Protein AF-A0A973SI09-F1 (afdb_monomer)

Sequence (61 aa):
MPKPSLSEARLYLCTDGRRDRGDLAEFLDSVLAAGVDIIQLREKGLEAREELALLEVFRDA

pLDDT: mean 95.1, std 7.28, range [53.69, 98.62]

Solvent-accessible surface area (backbone atoms only — not comparable to full-atom values): 3916 Å² total; per-residue (Å²): 130,84,80,81,55,79,88,72,54,84,36,77,46,78,40,56,78,43,70,96,74,70,45,48,61,66,48,49,48,52,43,48,75,72,62,45,63,41,78,40,86,58,60,88,88,66,48,72,72,59,47,51,58,51,50,52,51,65,69,75,98

Radius of gyration: 12.35 Å; Cα contacts (8 Å, |Δi|>4): 49; chains: 1; bounding box: 26×21×36 Å

Secondary structure (DSSP, 8-state):
-PPPPGGG---EEEE---TTTT-HHHHHHHHHHTT--EEEE--TT--HHHHHHHHHHHHH-

Nearest PDB structures (foldseek):
  3o63-assembly2_B-3  TM=9.202E-01  e=6.604E-05  Mycobacterium tuberculosis
  8t7t-assembly1_B  TM=4.083E-01  e=1.627E+00  Homo sapiens
  1cvr-assembly1_A  TM=4.167E-01  e=1.745E+00  Porphyromonas gingivalis
  2p1r-assembly2_D  TM=3.525E-01  e=2.006E+00  Salmonella enterica subsp. enterica serovar Typhimurium str. LT2
  8uh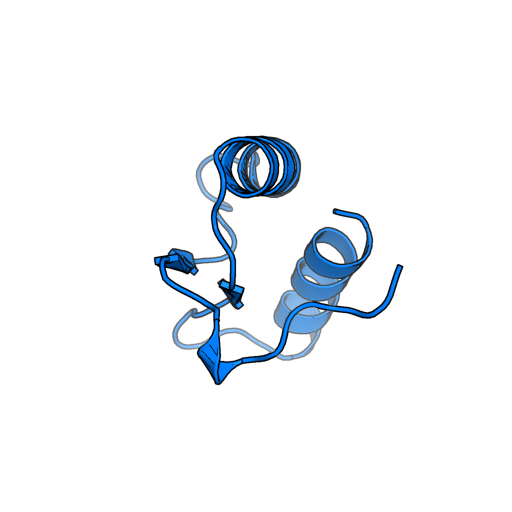w-assembly1_F  TM=4.152E-01  e=3.049E+00  Acetivibrio thermocellus DSM 1313

Mean predicted aligned error: 2.95 Å

Structure (mmCIF, N/CA/C/O backbone):
data_AF-A0A973SI09-F1
#
_entry.id   AF-A0A973SI09-F1
#
loop_
_atom_site.group_PDB
_atom_site.id
_atom_site.type_symbol
_atom_site.label_atom_id
_atom_site.label_alt_id
_atom_site.label_comp_id
_atom_site.label_asym_id
_atom_site.label_entity_id
_atom_site.label_seq_id
_atom_site.pdbx_PDB_ins_code
_atom_site.Cartn_x
_atom_site.Cartn_y
_atom_site.Cartn_z
_atom_site.occupancy
_atom_site.B_iso_or_equiv
_atom_site.auth_seq_id
_atom_site.auth_comp_id
_atom_site.auth_asym_id
_atom_site.auth_atom_id
_atom_site.pdbx_PDB_model_num
ATOM 1 N N . MET A 1 1 ? 0.819 8.279 19.532 1.00 53.69 1 MET A N 1
ATOM 2 C CA . MET A 1 1 ? -0.278 7.337 19.848 1.00 53.69 1 MET A CA 1
ATOM 3 C C . MET A 1 1 ? 0.223 5.924 19.591 1.00 53.69 1 MET A C 1
ATOM 5 O O . MET A 1 1 ? 1.006 5.770 18.658 1.00 53.69 1 MET A O 1
ATOM 9 N N . PRO A 1 2 ? -0.134 4.922 20.408 1.00 70.50 2 PRO A N 1
ATOM 10 C CA . PRO A 1 2 ? 0.164 3.530 20.077 1.00 70.50 2 PRO A CA 1
ATOM 11 C C . PRO A 1 2 ? -0.512 3.167 18.747 1.00 70.50 2 PRO A C 1
ATOM 13 O O . PRO A 1 2 ? -1.620 3.631 18.479 1.00 70.50 2 PRO A O 1
ATOM 16 N N . 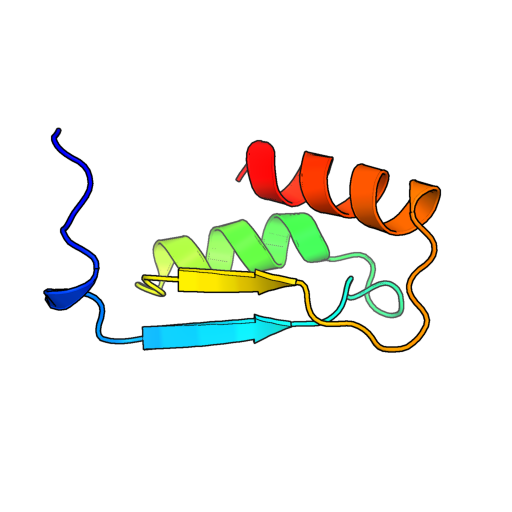LYS A 1 3 ? 0.168 2.382 17.904 1.00 73.62 3 LYS A N 1
ATOM 17 C CA . LYS A 1 3 ? -0.448 1.834 16.689 1.00 73.62 3 LYS A CA 1
ATOM 18 C C . LYS A 1 3 ? -1.618 0.930 17.107 1.00 73.62 3 LYS A C 1
ATOM 20 O O . LYS A 1 3 ? -1.420 0.147 18.042 1.00 73.62 3 LYS A O 1
ATOM 25 N N . PRO A 1 4 ? -2.798 1.040 16.470 1.00 83.56 4 PRO A N 1
ATOM 26 C CA . PRO A 1 4 ? -3.907 0.135 16.743 1.00 83.56 4 PRO A CA 1
ATOM 27 C C . PRO A 1 4 ? -3.460 -1.316 16.543 1.00 83.56 4 PRO A C 1
ATOM 29 O O . PRO A 1 4 ? -2.581 -1.614 15.726 1.00 83.56 4 PRO A O 1
ATOM 32 N N . SER A 1 5 ? -4.020 -2.214 17.346 1.00 92.25 5 SER A N 1
ATOM 33 C CA . SER A 1 5 ? -3.700 -3.635 17.259 1.00 92.25 5 SER A CA 1
ATOM 34 C C . SER A 1 5 ? -4.231 -4.218 15.952 1.00 92.25 5 SER A C 1
ATOM 36 O O . SER A 1 5 ? -5.260 -3.791 15.434 1.00 92.25 5 SER A O 1
ATOM 38 N N . LEU A 1 6 ? -3.575 -5.261 15.440 1.00 93.94 6 LEU A N 1
ATOM 39 C CA . LEU A 1 6 ? -4.054 -5.946 14.238 1.00 93.94 6 LEU A CA 1
ATOM 40 C C . LEU A 1 6 ? -5.479 -6.507 14.414 1.00 93.94 6 LEU A C 1
ATOM 42 O O . LEU A 1 6 ? -6.237 -6.569 13.455 1.00 93.94 6 LEU A O 1
ATOM 46 N N . SER A 1 7 ? -5.861 -6.877 15.639 1.00 95.62 7 SER A N 1
ATOM 47 C CA . SER A 1 7 ? -7.213 -7.337 15.979 1.00 95.62 7 SER A CA 1
ATOM 48 C C . SER A 1 7 ? -8.296 -6.261 15.867 1.00 95.62 7 SER A C 1
ATOM 50 O O . SER A 1 7 ? -9.473 -6.606 15.811 1.00 95.62 7 SER A O 1
ATOM 52 N N . GLU A 1 8 ? -7.924 -4.981 15.855 1.00 95.19 8 GLU A N 1
ATOM 53 C CA . GLU A 1 8 ? -8.861 -3.864 15.694 1.00 95.19 8 GLU A CA 1
ATOM 54 C C . GLU A 1 8 ? -9.052 -3.466 14.227 1.00 95.19 8 GLU A C 1
ATOM 56 O O . GLU A 1 8 ? -9.992 -2.731 13.933 1.00 95.19 8 GLU A O 1
ATOM 61 N N . ALA A 1 9 ? -8.211 -3.960 13.310 1.00 95.94 9 ALA A N 1
ATOM 62 C CA . ALA A 1 9 ? -8.329 -3.671 11.886 1.00 95.94 9 ALA A CA 1
AT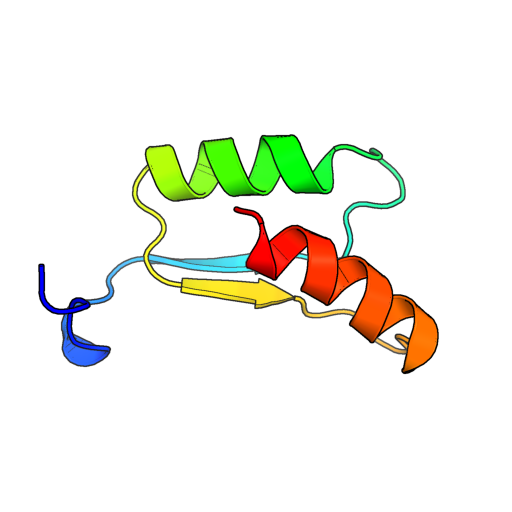OM 63 C C . ALA A 1 9 ? -9.634 -4.248 11.316 1.00 95.94 9 ALA A C 1
ATOM 65 O O . ALA A 1 9 ? -9.963 -5.422 11.506 1.00 95.94 9 ALA A O 1
ATOM 66 N N . ARG A 1 10 ? -10.379 -3.418 10.588 1.00 96.31 10 ARG A N 1
ATOM 67 C CA . ARG A 1 10 ? -11.686 -3.745 10.004 1.00 96.31 10 ARG A CA 1
ATOM 68 C C . ARG A 1 10 ? -11.650 -3.760 8.485 1.00 96.31 10 ARG A C 1
ATOM 70 O O . ARG A 1 10 ? -12.450 -4.477 7.883 1.00 96.31 10 ARG A O 1
ATOM 77 N N . LEU A 1 11 ? -10.749 -2.994 7.872 1.00 97.44 11 LEU A N 1
ATOM 78 C CA . LEU A 1 11 ? -10.640 -2.868 6.427 1.00 97.44 11 LEU A CA 1
ATOM 79 C C . LEU A 1 11 ? -9.206 -3.114 5.946 1.00 97.44 11 LEU A C 1
ATOM 81 O O . LEU A 1 11 ? -8.297 -2.322 6.180 1.00 97.44 11 LEU A O 1
ATOM 85 N N . TYR A 1 12 ? -9.038 -4.224 5.229 1.00 97.75 12 TYR A N 1
ATOM 86 C CA . TYR A 1 12 ? -7.805 -4.604 4.548 1.00 97.75 12 TYR A CA 1
ATOM 87 C C . TYR A 1 12 ? -7.961 -4.347 3.048 1.00 97.75 12 TYR A C 1
ATOM 89 O O . TYR A 1 12 ? -8.894 -4.858 2.425 1.00 97.75 12 TYR A O 1
ATOM 97 N N . LEU A 1 13 ? -7.013 -3.627 2.454 1.00 98.44 13 LEU A N 1
ATOM 98 C CA . LEU A 1 13 ? -6.948 -3.364 1.021 1.00 98.44 13 LEU A CA 1
ATOM 99 C C . LEU A 1 13 ? -5.706 -3.998 0.382 1.00 98.44 13 LEU A C 1
ATOM 101 O O . LEU A 1 13 ? -4.583 -3.786 0.828 1.00 98.44 13 LEU A O 1
ATOM 105 N N . CYS A 1 14 ? -5.896 -4.726 -0.715 1.00 98.25 14 CYS A N 1
ATOM 106 C CA . CYS A 1 14 ? -4.799 -5.144 -1.587 1.00 98.25 14 CYS A CA 1
ATOM 107 C C . CYS A 1 14 ? -4.795 -4.287 -2.852 1.00 98.25 14 CYS A C 1
ATOM 109 O O . CYS A 1 14 ? -5.842 -4.117 -3.477 1.00 98.25 14 CYS A O 1
ATOM 111 N N . THR A 1 15 ? -3.620 -3.815 -3.260 1.00 98.06 15 THR A N 1
ATOM 112 C CA . THR A 1 15 ? -3.420 -3.087 -4.520 1.00 98.06 15 THR A CA 1
ATOM 113 C C . THR A 1 15 ? -2.146 -3.560 -5.216 1.00 98.06 15 THR A C 1
ATOM 115 O O . THR A 1 15 ? -1.223 -4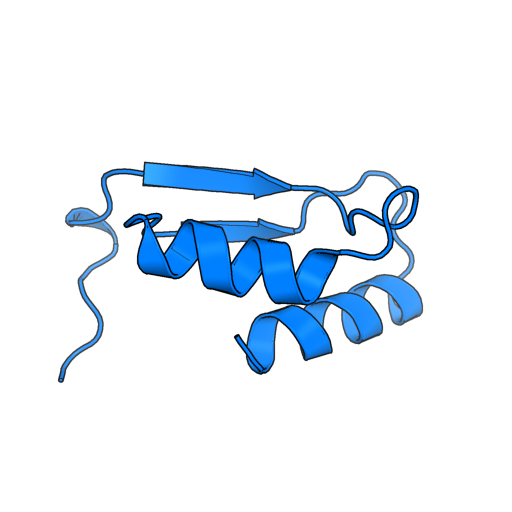.057 -4.570 1.00 98.06 15 THR A O 1
ATOM 118 N N . ASP A 1 16 ? -2.093 -3.407 -6.535 1.00 97.44 16 ASP A N 1
ATOM 119 C CA . ASP A 1 16 ? -0.840 -3.454 -7.289 1.00 97.44 16 ASP A CA 1
ATOM 120 C C . ASP A 1 16 ? -0.098 -2.109 -7.176 1.00 97.44 16 ASP A C 1
ATOM 122 O O . ASP A 1 16 ? -0.549 -1.193 -6.477 1.00 97.44 16 ASP A O 1
ATOM 126 N N . GLY A 1 17 ? 1.035 -1.972 -7.871 1.00 97.56 17 GLY A N 1
ATOM 127 C CA . GLY A 1 17 ? 1.788 -0.716 -7.908 1.00 97.56 17 GLY A CA 1
ATOM 128 C C . GLY A 1 17 ? 1.112 0.427 -8.678 1.00 97.56 17 GLY A C 1
ATOM 129 O O . GLY A 1 17 ? 1.737 1.471 -8.851 1.00 97.56 17 GLY A O 1
ATOM 130 N N . ARG A 1 18 ? -0.115 0.234 -9.190 1.00 97.12 18 ARG A N 1
ATOM 131 C CA . ARG A 1 18 ? -0.921 1.221 -9.931 1.00 97.12 18 ARG A CA 1
ATOM 132 C C . ARG A 1 18 ? -0.175 1.927 -11.069 1.00 97.12 18 ARG A C 1
ATOM 134 O O . ARG A 1 18 ? -0.474 3.073 -11.400 1.00 97.12 18 ARG A O 1
ATOM 141 N N . ARG A 1 19 ? 0.792 1.251 -11.698 1.00 93.81 19 ARG A N 1
ATOM 142 C CA . ARG A 1 19 ? 1.705 1.856 -12.689 1.00 93.81 19 ARG A CA 1
ATOM 143 C C . ARG A 1 19 ? 0.986 2.389 -13.924 1.00 93.81 19 ARG A C 1
ATOM 145 O O . ARG A 1 19 ? 1.357 3.445 -14.420 1.00 93.81 19 ARG A O 1
ATOM 152 N N . ASP A 1 20 ? -0.090 1.727 -14.341 1.00 95.62 20 ASP A N 1
ATOM 153 C CA . ASP A 1 20 ? -0.921 2.167 -15.468 1.00 95.62 20 ASP A CA 1
ATOM 154 C C . ASP A 1 20 ? -1.592 3.528 -15.223 1.00 95.62 20 ASP A C 1
ATOM 156 O O . ASP A 1 20 ? -1.930 4.235 -16.170 1.00 95.62 20 ASP A O 1
ATOM 160 N N . ARG A 1 21 ? -1.804 3.894 -13.951 1.00 96.94 21 ARG A N 1
ATOM 161 C CA . ARG A 1 21 ? -2.417 5.165 -13.539 1.00 96.94 21 ARG A CA 1
ATOM 162 C C . ARG A 1 21 ? -1.389 6.178 -13.044 1.00 96.94 21 ARG A C 1
ATOM 164 O O . ARG A 1 21 ? -1.621 7.373 -13.175 1.00 96.94 21 ARG A O 1
ATOM 171 N N . GLY A 1 22 ? -0.271 5.711 -12.487 1.00 96.94 22 GLY A N 1
ATOM 172 C CA . GLY A 1 22 ? 0.787 6.563 -11.943 1.00 96.94 22 GLY A CA 1
ATOM 173 C C . GLY A 1 22 ? 0.380 7.323 -10.677 1.00 96.94 22 GLY A C 1
ATOM 174 O O . GLY A 1 22 ? 1.007 8.324 -10.350 1.00 96.94 22 GLY A O 1
ATOM 175 N N . ASP A 1 23 ? -0.657 6.867 -9.972 1.00 98.25 23 ASP A N 1
ATOM 176 C CA . ASP A 1 23 ? -1.321 7.592 -8.880 1.00 98.25 23 ASP A CA 1
ATOM 177 C C . ASP A 1 23 ? -1.169 6.901 -7.512 1.00 98.25 23 ASP A C 1
ATOM 179 O O . ASP A 1 23 ? -1.971 7.128 -6.611 1.00 98.25 23 ASP A O 1
ATOM 183 N N . LEU A 1 24 ? -0.162 6.034 -7.340 1.00 98.25 24 LEU A N 1
ATOM 184 C CA . LEU A 1 24 ? -0.017 5.224 -6.125 1.00 98.25 24 LEU A CA 1
ATOM 185 C C . LEU A 1 24 ? 0.050 6.071 -4.844 1.00 98.25 24 LEU A C 1
ATOM 187 O O . LEU A 1 24 ? -0.644 5.744 -3.892 1.00 98.25 24 LEU A O 1
ATOM 191 N N . ALA A 1 25 ? 0.835 7.151 -4.824 1.00 98.19 25 ALA A N 1
ATOM 192 C CA . ALA A 1 25 ? 0.975 8.001 -3.637 1.00 98.19 25 ALA A CA 1
ATOM 193 C C . ALA A 1 25 ? -0.363 8.646 -3.229 1.00 98.19 25 ALA A C 1
ATOM 195 O O . ALA A 1 25 ? -0.845 8.427 -2.123 1.00 98.19 25 ALA A O 1
ATOM 196 N N . GLU A 1 26 ? -1.021 9.343 -4.162 1.00 98.50 26 GLU A N 1
ATOM 197 C CA . GLU A 1 26 ? -2.330 9.972 -3.931 1.00 98.50 26 GLU A CA 1
ATOM 198 C C . GLU A 1 26 ? -3.402 8.942 -3.541 1.00 98.50 26 GLU A C 1
ATOM 200 O O . GLU A 1 26 ? -4.268 9.205 -2.701 1.00 98.50 26 GLU A O 1
ATOM 205 N N . PHE A 1 27 ? -3.338 7.744 -4.127 1.00 98.62 27 PHE A N 1
ATOM 206 C CA . PHE A 1 27 ? -4.221 6.643 -3.774 1.00 98.62 27 PHE A CA 1
ATOM 207 C C . PHE A 1 27 ? -4.026 6.196 -2.324 1.00 98.62 27 PHE A C 1
ATOM 209 O O . PHE A 1 27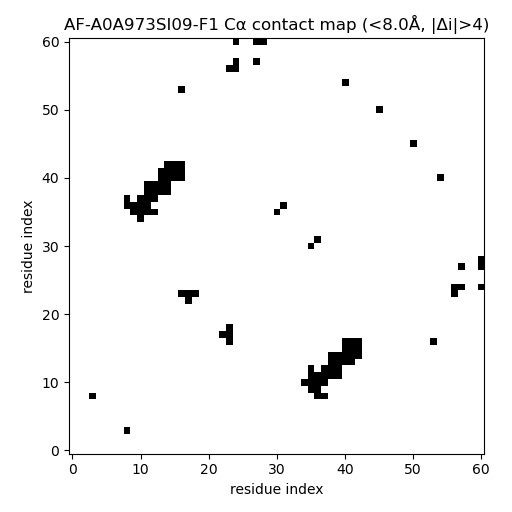 ? -5.023 6.050 -1.619 1.00 98.62 27 PHE A O 1
ATOM 216 N N . LEU A 1 28 ? -2.781 5.988 -1.880 1.00 98.56 28 LEU A N 1
A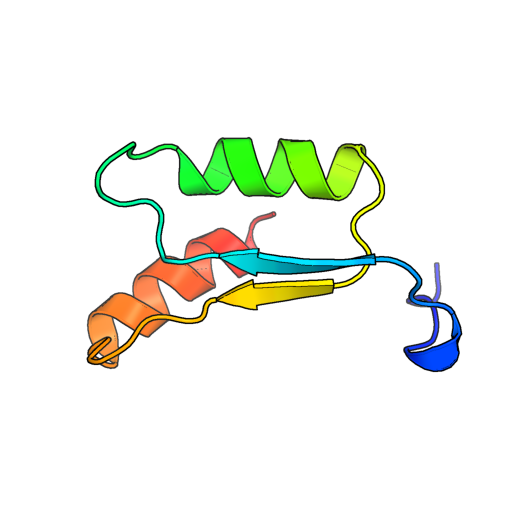TOM 217 C CA . LEU A 1 28 ? -2.477 5.582 -0.504 1.00 98.56 28 LEU A CA 1
ATOM 218 C C . LEU A 1 28 ? -2.971 6.630 0.498 1.00 98.56 28 LEU A C 1
ATOM 220 O O . LEU A 1 28 ? -3.708 6.273 1.419 1.00 98.56 28 LEU A O 1
ATOM 224 N N . ASP A 1 29 ? -2.678 7.909 0.254 1.00 98.12 29 ASP A N 1
ATOM 225 C CA . ASP A 1 29 ? -3.162 9.020 1.082 1.00 98.12 29 ASP A CA 1
ATOM 226 C C . ASP A 1 29 ? -4.693 9.007 1.189 1.00 98.12 29 ASP A C 1
ATOM 228 O O . ASP A 1 29 ? -5.268 9.095 2.278 1.00 98.12 29 ASP A O 1
ATOM 232 N N . SER A 1 30 ? -5.370 8.838 0.051 1.00 98.31 30 SER A N 1
ATOM 233 C CA . SER A 1 30 ? -6.831 8.848 -0.025 1.00 98.31 30 SER A CA 1
ATOM 234 C C . SER A 1 30 ? -7.465 7.687 0.739 1.00 98.31 30 SER A C 1
ATOM 236 O O . SER A 1 30 ? -8.4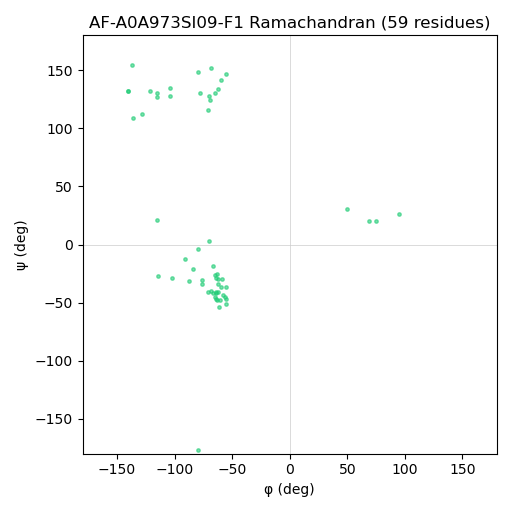43 7.882 1.464 1.00 98.31 30 SER A O 1
ATOM 238 N N . VAL A 1 31 ? -6.941 6.467 0.586 1.00 98.06 31 VAL A N 1
ATOM 239 C CA . VAL A 1 31 ? -7.538 5.283 1.220 1.00 98.06 31 VAL A CA 1
ATOM 240 C C . VAL A 1 31 ? -7.224 5.205 2.715 1.00 98.06 31 VAL A C 1
ATOM 242 O O . VAL A 1 31 ? -8.092 4.789 3.485 1.00 98.06 31 VAL A O 1
ATOM 245 N N . LEU A 1 32 ? -6.042 5.659 3.147 1.00 95.62 32 LEU A N 1
ATOM 246 C CA . LEU A 1 32 ? -5.710 5.796 4.568 1.00 95.62 32 LEU A CA 1
ATOM 247 C C . LEU A 1 32 ? -6.615 6.837 5.234 1.00 95.62 32 LEU A C 1
ATOM 249 O O . LEU A 1 32 ? -7.225 6.551 6.265 1.00 95.62 32 LEU A O 1
ATOM 253 N N . ALA A 1 33 ? -6.789 8.009 4.611 1.00 96.81 33 ALA A N 1
ATOM 254 C CA . ALA A 1 33 ? -7.698 9.044 5.104 1.00 96.81 33 ALA A CA 1
ATOM 255 C C . ALA A 1 33 ? -9.167 8.578 5.143 1.00 96.81 33 ALA A C 1
ATOM 257 O O . ALA A 1 33 ? -9.938 9.023 5.994 1.00 96.81 33 ALA A O 1
ATOM 258 N N . ALA A 1 34 ? -9.555 7.661 4.253 1.00 97.44 34 ALA A N 1
ATOM 259 C CA . ALA A 1 34 ? -10.886 7.058 4.224 1.00 97.44 34 ALA A CA 1
ATOM 260 C C . ALA A 1 34 ? -11.090 5.927 5.257 1.00 97.44 34 ALA A C 1
ATOM 262 O O . ALA A 1 34 ? -12.207 5.418 5.374 1.00 97.44 34 ALA A O 1
ATOM 263 N N . GLY A 1 35 ? -10.055 5.545 6.016 1.00 95.94 35 GLY A N 1
ATOM 264 C CA . GLY A 1 35 ? -10.152 4.562 7.099 1.00 95.94 35 GLY A CA 1
ATOM 265 C C . GLY A 1 35 ? -9.790 3.126 6.714 1.00 95.94 35 GLY A C 1
ATOM 266 O O . GLY A 1 35 ? -10.289 2.191 7.337 1.00 95.94 35 GLY A O 1
ATOM 267 N N . VAL A 1 36 ? -8.953 2.921 5.691 1.00 97.69 36 VAL A N 1
ATOM 268 C CA . VAL A 1 36 ? -8.296 1.621 5.490 1.00 97.69 36 VAL A CA 1
ATOM 269 C C . VAL A 1 36 ? -7.260 1.401 6.590 1.00 97.69 36 VAL A C 1
ATOM 271 O O . VAL A 1 36 ? -6.383 2.234 6.798 1.00 97.69 36 VAL A O 1
ATOM 274 N N . ASP A 1 37 ? -7.338 0.258 7.270 1.00 96.00 37 ASP A N 1
ATOM 275 C CA . ASP A 1 37 ? -6.457 -0.062 8.398 1.00 96.00 37 ASP A CA 1
ATOM 276 C C . ASP A 1 37 ? -5.150 -0.734 7.950 1.00 96.00 37 ASP A C 1
ATOM 278 O O . ASP A 1 37 ? -4.115 -0.600 8.603 1.00 96.00 37 ASP A O 1
ATOM 282 N N . ILE A 1 38 ? -5.198 -1.506 6.858 1.00 96.50 38 ILE A N 1
ATOM 283 C CA . ILE A 1 38 ? -4.060 -2.272 6.334 1.00 96.50 38 ILE A CA 1
ATOM 284 C C . ILE A 1 38 ? -4.059 -2.198 4.814 1.00 96.50 38 ILE A C 1
ATOM 286 O O . ILE A 1 38 ? -5.070 -2.495 4.177 1.00 96.50 38 ILE A O 1
ATOM 290 N N . ILE A 1 39 ? -2.900 -1.892 4.236 1.00 97.75 39 ILE A N 1
ATOM 291 C CA . ILE A 1 39 ? -2.688 -1.918 2.791 1.00 97.75 39 ILE A CA 1
ATOM 292 C C . ILE A 1 39 ? -1.564 -2.897 2.478 1.00 97.75 39 ILE A C 1
ATOM 294 O O . ILE A 1 39 ? -0.499 -2.855 3.092 1.00 97.75 39 ILE A O 1
ATOM 298 N N . GLN A 1 40 ? -1.794 -3.773 1.506 1.00 97.88 40 GLN A N 1
ATOM 299 C CA . GLN A 1 40 ? -0.779 -4.669 0.970 1.00 97.88 40 GLN A CA 1
ATOM 300 C C . GLN A 1 40 ? -0.503 -4.348 -0.490 1.00 97.88 40 GLN A C 1
ATOM 302 O O . GLN A 1 40 ? -1.413 -4.374 -1.325 1.00 97.88 40 GLN A O 1
ATOM 307 N N . LEU A 1 41 ? 0.779 -4.147 -0.794 1.00 97.94 41 LEU A N 1
ATOM 308 C CA . LEU A 1 41 ? 1.288 -4.269 -2.148 1.00 97.94 41 LEU A CA 1
ATOM 309 C C . LEU A 1 41 ? 1.285 -5.748 -2.540 1.00 97.94 41 LEU A C 1
ATOM 311 O O . LEU A 1 41 ? 1.980 -6.564 -1.934 1.00 97.94 41 LEU A O 1
ATOM 315 N N . ARG A 1 42 ? 0.485 -6.103 -3.545 1.00 97.62 42 ARG A N 1
ATOM 316 C CA . ARG A 1 42 ? 0.433 -7.462 -4.081 1.00 97.62 42 ARG A CA 1
ATOM 317 C C . ARG A 1 42 ? 0.423 -7.431 -5.592 1.00 97.62 42 ARG A C 1
ATOM 319 O O . ARG A 1 42 ? -0.603 -7.173 -6.217 1.00 97.62 42 ARG A O 1
ATOM 326 N N . GLU A 1 43 ? 1.537 -7.854 -6.165 1.00 96.38 43 GLU A N 1
ATOM 327 C CA . GLU A 1 43 ? 1.685 -7.931 -7.604 1.00 96.38 43 GLU A CA 1
ATOM 328 C C . GLU A 1 43 ? 2.449 -9.190 -8.017 1.00 96.38 43 GLU A C 1
ATOM 330 O O . GLU A 1 43 ? 3.463 -9.557 -7.426 1.00 96.38 43 GLU A O 1
ATOM 335 N N . LYS A 1 44 ? 1.912 -9.915 -9.001 1.00 95.50 44 LYS A N 1
ATOM 336 C CA . LYS A 1 44 ? 2.520 -11.166 -9.464 1.00 95.50 44 LYS A CA 1
ATOM 337 C C . LYS A 1 44 ? 3.703 -10.853 -10.373 1.00 95.50 44 LYS A C 1
ATOM 339 O O . LYS A 1 44 ? 3.533 -10.128 -11.342 1.00 95.50 44 LYS A O 1
ATOM 344 N N . GLY A 1 45 ? 4.843 -11.488 -10.112 1.00 94.88 45 GLY A N 1
ATOM 345 C CA . GLY A 1 45 ? 6.048 -11.307 -10.928 1.00 94.88 45 GLY A CA 1
ATOM 346 C C . GLY A 1 45 ? 6.757 -9.976 -10.685 1.00 94.88 45 GLY A C 1
ATOM 347 O O . GLY A 1 45 ? 7.500 -9.536 -11.550 1.00 94.88 45 GLY A O 1
ATOM 348 N N . LEU A 1 46 ? 6.506 -9.334 -9.540 1.00 95.44 46 LEU A N 1
ATOM 349 C CA . LEU A 1 46 ? 7.192 -8.109 -9.155 1.00 95.44 46 LEU A CA 1
ATOM 350 C C . LEU A 1 46 ? 8.661 -8.413 -8.835 1.00 95.44 46 LEU A C 1
ATOM 352 O O . LEU A 1 46 ? 8.953 -9.266 -7.995 1.00 95.44 46 LEU A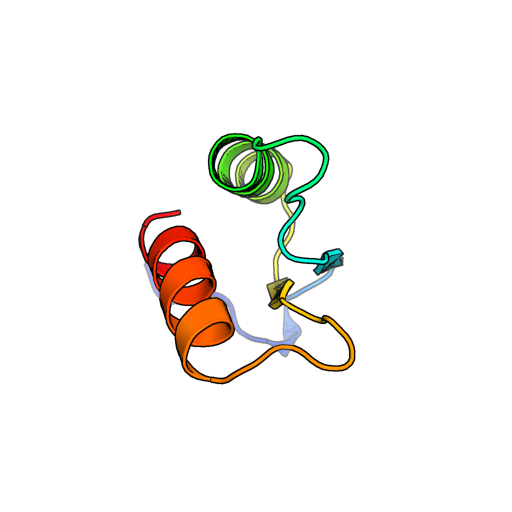 O 1
ATOM 356 N N . GLU A 1 47 ? 9.576 -7.723 -9.510 1.00 96.94 47 GLU A N 1
ATOM 357 C CA . GLU A 1 47 ? 11.012 -7.869 -9.278 1.00 96.94 47 GLU A CA 1
ATOM 358 C C . GLU A 1 47 ? 11.452 -7.081 -8.041 1.00 96.94 47 GLU A C 1
ATOM 360 O O . GLU A 1 47 ? 10.940 -5.998 -7.764 1.00 96.94 47 GLU A O 1
ATOM 365 N N . ALA A 1 48 ? 12.471 -7.568 -7.327 1.00 96.50 48 ALA A N 1
ATOM 366 C CA . ALA A 1 48 ? 12.878 -7.003 -6.034 1.00 96.50 48 ALA A CA 1
ATOM 367 C C . ALA A 1 48 ? 13.204 -5.497 -6.084 1.00 96.50 48 ALA A C 1
ATOM 369 O O . ALA A 1 48 ? 12.906 -4.755 -5.153 1.00 96.50 48 ALA A O 1
ATOM 370 N N . ARG A 1 49 ? 13.815 -5.014 -7.175 1.00 97.31 49 ARG A N 1
ATOM 371 C CA . ARG A 1 49 ? 14.113 -3.580 -7.342 1.00 97.31 49 ARG A CA 1
ATOM 372 C C . ARG A 1 49 ? 12.838 -2.747 -7.480 1.00 97.31 49 ARG A C 1
ATOM 374 O O . ARG A 1 49 ? 12.771 -1.650 -6.935 1.00 97.31 49 ARG A O 1
ATOM 381 N N . GLU A 1 50 ? 11.871 -3.249 -8.236 1.00 96.62 50 GLU A N 1
ATOM 382 C CA . GLU A 1 50 ? 10.594 -2.573 -8.466 1.00 96.62 50 GLU A CA 1
ATOM 383 C C . GLU A 1 50 ? 9.746 -2.597 -7.197 1.00 96.62 50 GLU A C 1
ATOM 385 O O . GLU A 1 50 ? 9.182 -1.574 -6.818 1.00 96.62 50 GLU A O 1
ATOM 390 N N . GLU A 1 51 ? 9.741 -3.731 -6.492 1.00 97.25 51 GLU A N 1
ATOM 391 C CA . GLU A 1 51 ? 9.128 -3.862 -5.174 1.00 97.25 51 GLU A CA 1
ATOM 392 C C . GLU A 1 51 ? 9.694 -2.833 -4.199 1.00 97.25 51 GLU A C 1
ATOM 394 O O . GLU A 1 51 ? 8.926 -2.079 -3.611 1.00 97.25 51 GLU A O 1
ATOM 399 N N . LEU A 1 52 ? 11.021 -2.730 -4.077 1.00 97.69 52 LEU A N 1
ATOM 400 C CA . LEU A 1 52 ? 11.646 -1.745 -3.196 1.00 97.69 52 LEU A CA 1
ATOM 401 C C . LEU A 1 52 ? 11.230 -0.313 -3.542 1.00 97.69 52 LEU A C 1
ATOM 403 O O . LEU A 1 52 ? 10.901 0.438 -2.631 1.00 97.69 52 LEU A O 1
ATOM 407 N N . ALA A 1 53 ? 11.191 0.048 -4.828 1.00 97.12 53 ALA A N 1
ATOM 408 C CA . ALA A 1 53 ? 10.770 1.381 -5.261 1.00 97.12 53 ALA A CA 1
ATOM 409 C C . ALA A 1 53 ? 9.309 1.685 -4.881 1.00 97.12 53 ALA A C 1
ATOM 411 O O . ALA A 1 53 ? 9.007 2.781 -4.416 1.00 97.12 53 ALA A O 1
ATOM 412 N N . LEU A 1 54 ? 8.403 0.714 -5.029 1.00 98.06 54 LEU A N 1
ATOM 413 C CA . LEU A 1 54 ? 7.011 0.866 -4.598 1.00 98.06 54 LEU A CA 1
ATOM 414 C C . LEU A 1 54 ? 6.906 0.940 -3.070 1.00 98.06 54 LEU A C 1
ATOM 416 O O . LEU A 1 54 ? 6.149 1.753 -2.549 1.00 98.06 54 LEU A O 1
ATOM 420 N N . LEU A 1 55 ? 7.687 0.138 -2.344 1.00 97.69 55 LEU A N 1
ATOM 421 C CA . LEU A 1 55 ? 7.716 0.155 -0.881 1.00 97.69 55 LEU A CA 1
ATOM 422 C C . LEU A 1 55 ? 8.240 1.479 -0.310 1.00 97.69 55 LEU A C 1
ATOM 424 O O . LEU A 1 55 ? 7.857 1.841 0.800 1.00 97.69 55 LEU A O 1
ATOM 428 N N . GLU A 1 56 ? 9.069 2.223 -1.048 1.00 98.19 56 GLU A N 1
ATOM 429 C CA . GLU A 1 56 ? 9.436 3.588 -0.653 1.00 98.19 56 GLU A CA 1
ATOM 430 C C . GLU A 1 56 ? 8.216 4.513 -0.645 1.00 98.19 56 GLU A C 1
ATOM 432 O O . GLU A 1 56 ? 8.026 5.243 0.320 1.00 98.19 56 GLU A O 1
ATOM 437 N N . VAL A 1 57 ? 7.336 4.404 -1.647 1.00 97.94 57 VAL A N 1
ATOM 438 C CA . VAL A 1 57 ? 6.076 5.166 -1.691 1.00 97.94 57 VAL A CA 1
ATOM 439 C C . VAL A 1 57 ? 5.148 4.765 -0.539 1.00 97.94 57 VAL A C 1
ATOM 441 O O . VAL A 1 57 ? 4.562 5.625 0.105 1.00 97.94 57 VAL A O 1
ATOM 444 N N . PHE A 1 58 ? 5.056 3.467 -0.226 1.00 97.56 58 PHE A N 1
ATOM 445 C CA . PHE A 1 58 ? 4.276 2.973 0.920 1.00 97.56 58 PHE A CA 1
ATOM 446 C C . PHE A 1 58 ? 4.804 3.447 2.275 1.00 97.56 58 PHE A C 1
ATOM 448 O O . PHE A 1 58 ? 4.043 3.500 3.234 1.00 97.56 58 PHE A O 1
ATOM 455 N N . ARG A 1 59 ? 6.107 3.710 2.384 1.00 96.62 59 ARG A N 1
ATOM 456 C CA . ARG A 1 59 ? 6.732 4.195 3.618 1.00 96.62 59 ARG A CA 1
ATOM 457 C C . ARG A 1 59 ? 6.454 5.679 3.855 1.00 96.62 59 ARG A C 1
ATOM 459 O O . ARG A 1 59 ? 6.459 6.096 5.011 1.00 96.62 59 ARG A O 1
ATOM 466 N N . ASP A 1 60 ? 6.290 6.446 2.782 1.00 95.81 60 ASP A N 1
ATOM 467 C CA . ASP A 1 60 ? 6.117 7.897 2.838 1.00 95.81 60 ASP A CA 1
ATOM 468 C C . ASP A 1 60 ? 4.655 8.318 3.093 1.00 95.81 60 ASP A C 1
ATOM 470 O O . ASP A 1 60 ? 4.437 9.429 3.578 1.00 95.81 60 ASP A O 1
ATOM 474 N N . ALA A 1 61 ? 3.689 7.436 2.802 1.00 89.62 61 ALA A N 1
ATOM 475 C CA . ALA A 1 61 ? 2.263 7.586 3.124 1.00 89.62 61 ALA A CA 1
ATOM 476 C C . ALA A 1 61 ? 1.952 7.229 4.593 1.00 89.62 61 ALA A C 1
ATOM 478 O O . ALA A 1 61 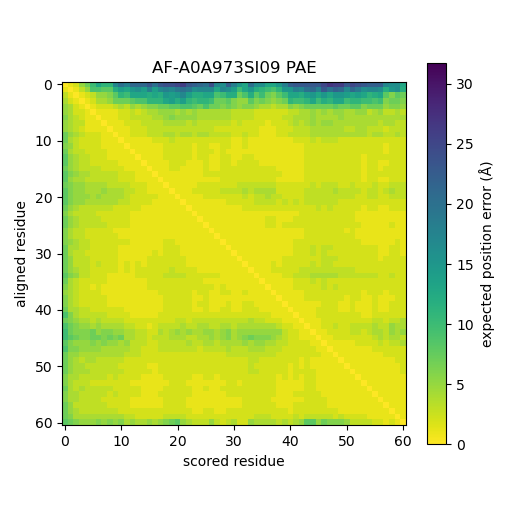? 1.153 7.951 5.234 1.00 89.62 61 ALA A O 1
#

Foldseek 3Di:
DDQDDPVPFDAEEEDELCVVPPCLLVVLVVVVVVPHNYYDHDDPPQDPVNVVVSVVSVVVD